Protein AF-A0A938RAR7-F1 (afdb_monomer_lite)

Secondary structure (DSSP, 8-state):
---SEEEEEEEEEEEETTEEEEEEEEEEEEE-TT----

Foldseek 3Di:
DAFPDWDAQDWDWDDDDPDIGTDDGGDTDGHHPPDDDD

pLDDT: mean 95.55, std 5.72, range [66.75, 98.5]

Structure (mmCIF, N/CA/C/O backbone):
data_AF-A0A938RAR7-F1
#
_entry.id   AF-A0A938RAR7-F1
#
loop_
_atom_site.group_PDB
_atom_site.id
_atom_site.type_symbol
_atom_site.label_atom_id
_atom_site.label_alt_id
_atom_site.label_comp_id
_atom_site.label_asym_id
_atom_site.label_entity_id
_atom_site.label_seq_id
_atom_site.pdbx_PDB_ins_code
_atom_site.Cartn_x
_atom_site.Cartn_y
_atom_site.Cartn_z
_atom_site.occupancy
_atom_site.B_iso_or_equiv
_atom_site.auth_seq_id
_atom_site.auth_comp_id
_atom_site.auth_asym_id
_atom_site.auth_atom_id
_atom_site.pdbx_PDB_model_num
ATOM 1 N N . MET A 1 1 ? -14.996 -1.008 15.477 1.00 66.75 1 MET A N 1
ATOM 2 C CA . MET A 1 1 ? -14.513 0.257 14.886 1.00 66.75 1 MET A CA 1
ATOM 3 C C . MET A 1 1 ? -14.033 -0.055 13.478 1.00 66.75 1 MET A C 1
ATOM 5 O O . MET A 1 1 ? -13.806 -1.228 13.206 1.00 66.75 1 MET A O 1
ATOM 9 N N . ALA A 1 2 ? -14.021 0.927 12.579 1.00 83.25 2 ALA A N 1
ATOM 10 C CA . ALA A 1 2 ? -13.515 0.749 11.220 1.00 83.25 2 ALA A CA 1
ATOM 11 C C . ALA A 1 2 ? -12.113 1.361 11.143 1.00 83.25 2 ALA A C 1
ATOM 13 O O . ALA A 1 2 ? -11.933 2.473 11.642 1.00 83.25 2 ALA A O 1
ATOM 14 N N . ALA A 1 3 ? -11.170 0.647 10.523 1.00 93.75 3 ALA A N 1
ATOM 15 C CA . ALA A 1 3 ? -9.812 1.131 10.303 1.00 93.75 3 ALA A CA 1
ATOM 16 C C . ALA A 1 3 ? -9.826 2.493 9.586 1.00 93.75 3 ALA A C 1
ATOM 18 O O . ALA A 1 3 ? 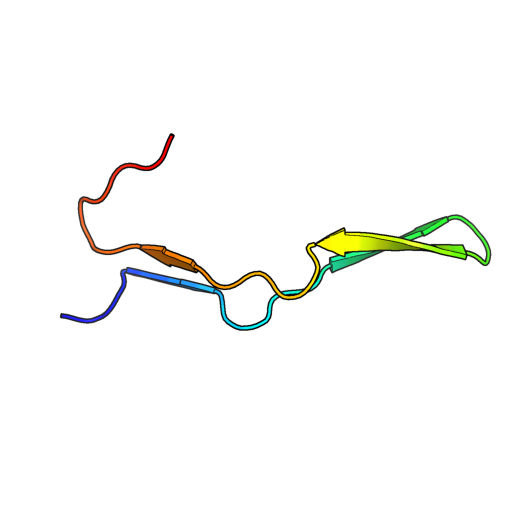-10.609 2.711 8.657 1.00 93.75 3 ALA A O 1
ATOM 19 N N . ILE A 1 4 ? -8.948 3.408 10.008 1.00 96.19 4 ILE A N 1
ATOM 20 C CA . ILE A 1 4 ? -8.798 4.727 9.375 1.00 96.19 4 ILE A CA 1
ATOM 21 C C . ILE A 1 4 ? -7.984 4.637 8.077 1.00 96.19 4 ILE A C 1
ATOM 23 O O . ILE A 1 4 ? -8.163 5.455 7.174 1.00 96.19 4 ILE A O 1
ATOM 27 N N . VAL A 1 5 ? -7.130 3.615 7.952 1.00 96.62 5 VAL A N 1
ATOM 28 C CA . VAL A 1 5 ? -6.466 3.243 6.698 1.00 96.62 5 VAL A CA 1
ATOM 29 C C . VAL A 1 5 ? -6.666 1.758 6.443 1.00 96.62 5 VAL A C 1
ATOM 31 O O . VAL A 1 5 ? -6.363 0.935 7.301 1.00 96.62 5 VAL A O 1
ATOM 34 N N . GLU A 1 6 ? -7.113 1.426 5.234 1.00 97.44 6 GLU A N 1
ATOM 35 C CA . GLU A 1 6 ? -7.247 0.053 4.756 1.00 97.44 6 GLU A CA 1
ATOM 36 C C . GLU A 1 6 ? -6.535 -0.082 3.402 1.00 97.44 6 GLU A C 1
ATOM 38 O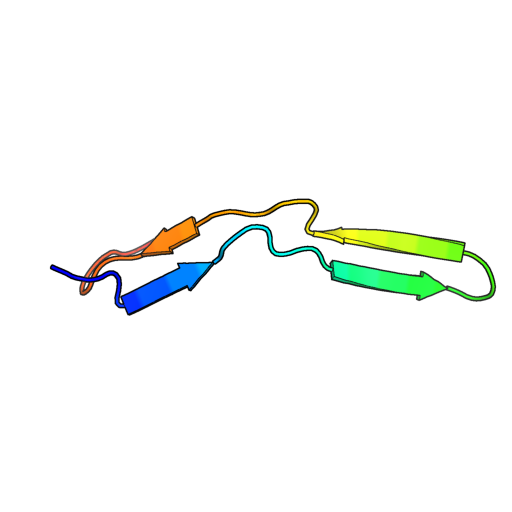 O . GLU A 1 6 ? -6.835 0.623 2.434 1.00 97.44 6 GLU A O 1
ATOM 43 N N . ILE A 1 7 ? -5.549 -0.971 3.342 1.00 97.12 7 ILE A N 1
ATOM 44 C CA . ILE A 1 7 ? -4.806 -1.347 2.141 1.00 97.12 7 ILE A CA 1
ATOM 45 C C . ILE A 1 7 ? -5.130 -2.815 1.885 1.00 97.12 7 ILE A C 1
ATOM 47 O O . ILE A 1 7 ? -4.773 -3.665 2.695 1.00 97.12 7 ILE A O 1
ATOM 51 N N . ILE A 1 8 ? -5.777 -3.109 0.756 1.00 97.69 8 ILE A N 1
ATOM 52 C CA . ILE A 1 8 ? -6.160 -4.473 0.370 1.00 97.69 8 ILE A CA 1
ATOM 53 C C . ILE A 1 8 ? -5.521 -4.813 -0.971 1.00 97.69 8 ILE A C 1
ATOM 55 O O . ILE A 1 8 ? -5.786 -4.150 -1.977 1.00 97.69 8 ILE A O 1
ATOM 59 N N . ASN A 1 9 ? -4.705 -5.865 -0.985 1.00 98.25 9 ASN A N 1
ATOM 60 C CA . ASN A 1 9 ? -4.058 -6.437 -2.167 1.00 98.25 9 ASN A CA 1
ATOM 61 C C . ASN A 1 9 ? -3.354 -5.394 -3.054 1.00 98.25 9 ASN A C 1
ATOM 63 O O . ASN A 1 9 ? -3.362 -5.471 -4.290 1.00 98.25 9 ASN A O 1
ATOM 67 N N . VAL A 1 10 ? -2.750 -4.374 -2.438 1.00 98.31 10 VAL A N 1
ATOM 68 C CA . VAL A 1 10 ? -2.137 -3.280 -3.187 1.00 98.31 10 VAL A CA 1
ATOM 69 C C . VAL A 1 10 ? -0.813 -3.742 -3.771 1.00 98.31 10 VAL A C 1
ATOM 71 O O . VAL A 1 10 ? 0.121 -4.136 -3.073 1.00 98.31 10 VAL A O 1
ATOM 74 N N . SER A 1 11 ? -0.725 -3.633 -5.092 1.00 98.50 11 SER A N 1
ATOM 75 C CA . SER A 1 11 ? 0.485 -3.895 -5.856 1.00 98.50 11 SER A CA 1
ATOM 76 C C . SER A 1 11 ? 0.880 -2.656 -6.647 1.00 98.50 11 SER A C 1
ATOM 78 O O . SER A 1 11 ? 0.041 -1.933 -7.187 1.00 98.50 11 SER A O 1
ATOM 80 N N . LYS A 1 12 ? 2.183 -2.407 -6.745 1.00 98.31 12 LYS A N 1
ATOM 81 C CA . LYS A 1 12 ? 2.737 -1.290 -7.506 1.00 98.31 12 LYS A CA 1
ATOM 82 C C . LYS A 1 12 ? 3.953 -1.760 -8.269 1.00 98.31 12 LYS A C 1
ATOM 84 O O . LYS A 1 12 ? 4.872 -2.338 -7.700 1.00 98.31 12 LYS A O 1
ATOM 89 N N . SER A 1 13 ? 3.987 -1.430 -9.549 1.00 98.44 13 SER A N 1
ATOM 90 C CA . SER A 1 13 ? 5.141 -1.641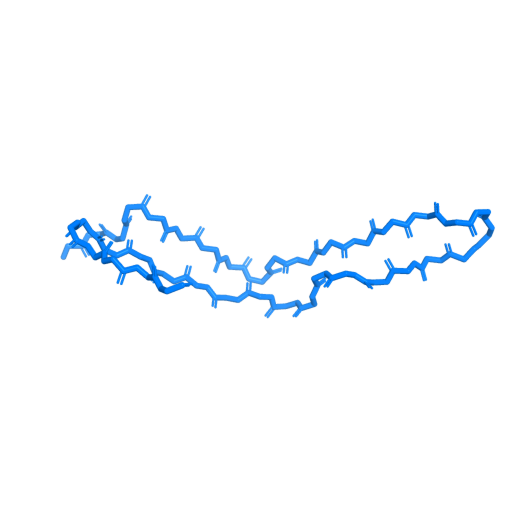 -10.411 1.00 98.44 13 SER A CA 1
ATOM 91 C C . SER A 1 13 ? 5.477 -0.368 -11.171 1.00 98.44 13 SER A C 1
ATOM 93 O O . SER A 1 13 ? 4.583 0.404 -11.530 1.00 98.44 13 SER A O 1
ATOM 95 N N . TYR A 1 14 ? 6.755 -0.193 -11.480 1.00 98.31 14 TYR A N 1
ATOM 96 C CA . TYR A 1 14 ? 7.226 0.820 -12.416 1.00 98.31 14 TYR A CA 1
ATOM 97 C C . TYR A 1 14 ? 7.740 0.166 -13.687 1.00 98.31 14 TYR A C 1
ATOM 99 O O . TYR A 1 14 ? 8.225 -0.963 -13.682 1.00 98.31 14 TYR A O 1
ATOM 107 N N . ARG A 1 15 ? 7.656 0.894 -14.796 1.00 97.94 15 ARG A N 1
ATOM 108 C CA . ARG A 1 15 ? 8.193 0.450 -16.077 1.00 97.94 15 ARG A CA 1
ATOM 109 C C . ARG A 1 15 ? 9.565 1.079 -16.302 1.00 97.94 15 ARG A C 1
ATOM 111 O O . ARG A 1 15 ? 9.698 2.298 -16.267 1.00 97.94 15 ARG A O 1
ATOM 118 N N . ARG A 1 16 ? 10.570 0.250 -16.584 1.00 97.00 16 ARG A N 1
ATOM 119 C CA . ARG A 1 16 ? 11.909 0.670 -17.011 1.00 97.00 16 ARG A CA 1
ATOM 120 C C . ARG A 1 16 ? 12.169 0.122 -18.412 1.00 97.00 16 ARG A C 1
ATOM 122 O O . ARG A 1 16 ? 12.536 -1.041 -18.582 1.00 97.00 16 ARG A O 1
ATOM 129 N N . GLY A 1 17 ? 11.928 0.960 -19.420 1.00 96.31 17 GLY A N 1
ATOM 130 C CA . GLY A 1 17 ? 11.932 0.540 -20.823 1.00 96.31 17 GLY A CA 1
ATOM 131 C C . GLY A 1 17 ? 10.864 -0.527 -21.080 1.00 96.31 17 GLY A C 1
ATOM 132 O O . GLY A 1 17 ? 9.682 -0.313 -20.813 1.00 96.31 17 GLY A O 1
ATOM 133 N N . SER A 1 18 ? 11.278 -1.697 -21.566 1.00 95.69 18 SER A N 1
ATOM 134 C CA . SER A 1 18 ? 10.385 -2.843 -21.787 1.00 95.69 18 SER A CA 1
ATOM 135 C C . SER A 1 18 ? 10.144 -3.703 -20.542 1.00 95.69 18 SER A C 1
ATOM 137 O O . SER A 1 18 ? 9.278 -4.574 -20.573 1.00 95.69 18 SER A O 1
ATOM 139 N N . ARG A 1 19 ? 10.872 -3.479 -19.439 1.00 97.31 19 ARG A N 1
ATOM 140 C CA . ARG A 1 19 ? 10.748 -4.287 -18.218 1.00 97.31 19 ARG A CA 1
ATOM 141 C C . ARG A 1 19 ? 9.779 -3.653 -17.224 1.00 97.31 19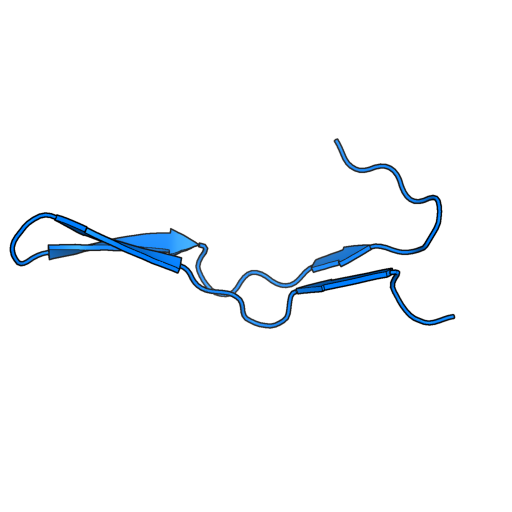 ARG A C 1
ATOM 143 O O . ARG A 1 19 ? 9.842 -2.452 -16.966 1.00 97.31 19 ARG A O 1
ATOM 150 N N . MET A 1 20 ? 8.920 -4.478 -16.634 1.00 97.38 20 MET A N 1
ATOM 151 C CA . MET A 1 20 ? 8.140 -4.137 -15.443 1.00 97.38 20 MET A CA 1
ATOM 152 C C . MET A 1 20 ? 8.962 -4.498 -14.206 1.00 97.38 20 MET A C 1
ATOM 154 O O . MET A 1 20 ? 9.464 -5.614 -14.106 1.00 97.38 20 MET A O 1
ATOM 158 N N . ILE A 1 21 ? 9.115 -3.553 -13.286 1.00 98.25 21 ILE A N 1
ATOM 159 C CA . ILE A 1 21 ? 9.805 -3.737 -12.012 1.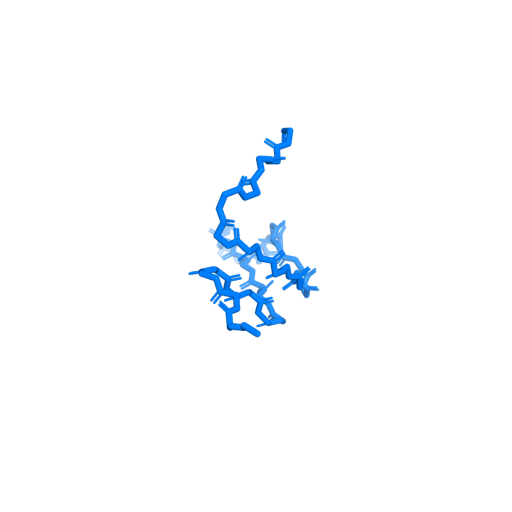00 98.25 21 ILE A CA 1
ATOM 160 C C . ILE A 1 21 ? 8.747 -3.676 -10.907 1.00 98.25 21 ILE A C 1
ATOM 162 O O . ILE A 1 21 ? 8.173 -2.601 -10.697 1.00 98.25 21 ILE A O 1
ATOM 166 N N . PRO A 1 22 ? 8.442 -4.799 -10.234 1.00 98.00 22 PRO A N 1
ATOM 167 C CA . PRO A 1 22 ? 7.547 -4.790 -9.085 1.00 98.00 22 PRO A CA 1
ATOM 168 C C . PRO A 1 22 ? 8.214 -4.060 -7.912 1.00 98.00 22 PRO A C 1
ATOM 170 O O . PRO A 1 22 ? 9.419 -4.180 -7.707 1.00 98.00 22 PRO A O 1
ATOM 173 N N . VAL A 1 23 ? 7.429 -3.286 -7.166 1.00 98.31 23 VAL A N 1
ATOM 174 C CA . VAL A 1 23 ? 7.867 -2.543 -5.971 1.00 98.31 23 VAL A CA 1
ATOM 175 C C . VAL A 1 23 ? 7.023 -2.924 -4.765 1.00 98.31 23 VAL A C 1
ATOM 177 O O . VAL A 1 23 ? 7.577 -3.264 -3.729 1.00 98.31 23 VAL A O 1
ATOM 180 N N . LEU A 1 24 ? 5.699 -2.916 -4.910 1.00 98.50 24 LEU A N 1
ATOM 181 C CA . LEU A 1 24 ? 4.780 -3.486 -3.927 1.00 98.50 24 LEU A CA 1
ATOM 182 C C . LEU A 1 24 ? 4.118 -4.707 -4.554 1.00 98.50 24 LEU A C 1
ATOM 184 O O . LEU A 1 24 ? 3.700 -4.642 -5.715 1.00 98.50 24 LEU A O 1
ATOM 188 N N . VAL A 1 25 ? 4.030 -5.797 -3.800 1.00 98.06 25 VAL A N 1
ATOM 189 C CA . VAL A 1 25 ? 3.403 -7.046 -4.235 1.00 98.06 25 VAL A CA 1
ATOM 190 C C . VAL A 1 25 ? 2.451 -7.486 -3.138 1.00 98.06 25 VAL A C 1
ATOM 192 O O . VAL A 1 25 ? 2.904 -7.828 -2.052 1.00 98.06 25 VAL A O 1
ATOM 195 N N . ASP A 1 26 ? 1.158 -7.445 -3.449 1.00 98.31 26 ASP A N 1
ATOM 196 C CA . ASP A 1 26 ? 0.073 -7.960 -2.608 1.00 98.31 26 ASP A CA 1
ATOM 197 C C . ASP A 1 26 ? 0.119 -7.491 -1.141 1.00 98.31 26 ASP A C 1
ATOM 199 O O . ASP A 1 26 ? 0.027 -8.270 -0.191 1.00 98.31 26 ASP A O 1
ATOM 203 N N . ILE A 1 27 ? 0.320 -6.185 -0.946 1.00 98.06 27 ILE A N 1
ATOM 204 C CA . ILE A 1 27 ? 0.398 -5.602 0.392 1.00 98.06 27 ILE A CA 1
ATOM 205 C C . ILE A 1 27 ? -1.007 -5.441 0.965 1.00 98.06 27 ILE A C 1
ATOM 207 O O . ILE A 1 27 ? -1.887 -4.864 0.323 1.00 98.06 27 ILE A O 1
ATOM 211 N N . ASN A 1 28 ? -1.171 -5.917 2.198 1.00 97.88 28 ASN A N 1
ATOM 212 C CA . ASN A 1 28 ? -2.381 -5.806 2.996 1.00 97.88 28 ASN A CA 1
ATOM 213 C C . ASN A 1 28 ? -2.031 -5.153 4.342 1.00 97.88 28 ASN A C 1
ATOM 215 O O . ASN A 1 28 ? -1.103 -5.609 5.011 1.00 97.88 28 ASN A O 1
ATOM 219 N N . LEU A 1 29 ? -2.722 -4.076 4.719 1.00 96.94 29 LEU A N 1
ATOM 220 C CA . LEU A 1 29 ? -2.467 -3.336 5.959 1.00 96.94 29 LEU A CA 1
ATOM 221 C C . LEU A 1 29 ? -3.734 -2.626 6.432 1.00 96.94 29 LEU A C 1
ATOM 223 O O . LEU A 1 29 ? -4.341 -1.884 5.665 1.00 96.94 29 LEU A O 1
ATOM 227 N N . ASN A 1 30 ? -4.044 -2.777 7.715 1.00 97.06 30 ASN A N 1
ATOM 228 C CA . ASN A 1 30 ? -5.087 -2.019 8.395 1.00 97.06 30 ASN A CA 1
ATOM 229 C C . ASN A 1 30 ? -4.434 -1.181 9.489 1.00 97.06 30 ASN A C 1
ATOM 231 O O . ASN A 1 30 ? -3.557 -1.685 10.188 1.00 97.06 30 ASN A O 1
ATOM 235 N N . ILE A 1 31 ? -4.849 0.076 9.609 1.00 96.75 31 ILE A N 1
ATOM 236 C CA . ILE A 1 31 ? -4.399 0.990 10.660 1.00 96.75 31 ILE A CA 1
ATOM 237 C C . ILE A 1 31 ? -5.638 1.544 11.344 1.00 96.75 31 ILE A C 1
ATOM 239 O O . ILE A 1 31 ? -6.511 2.113 10.681 1.00 96.75 31 ILE A O 1
ATOM 243 N N . GLU A 1 32 ? -5.715 1.384 12.658 1.00 97.12 32 GLU A N 1
ATOM 244 C CA . GLU A 1 32 ? -6.806 1.913 13.474 1.00 97.12 32 GLU A CA 1
ATOM 245 C C . GLU A 1 32 ? -6.541 3.369 13.898 1.00 97.12 32 GLU A C 1
ATOM 247 O O . GLU A 1 32 ? -5.417 3.877 13.859 1.00 97.12 32 GLU A O 1
ATOM 252 N N . GLU A 1 33 ? -7.590 4.082 14.312 1.00 96.12 33 GLU A N 1
ATOM 253 C CA . GLU A 1 33 ? -7.439 5.444 14.831 1.00 96.12 33 GLU A CA 1
ATOM 254 C C . GLU A 1 33 ? -6.550 5.461 16.091 1.00 96.12 33 GLU A C 1
ATOM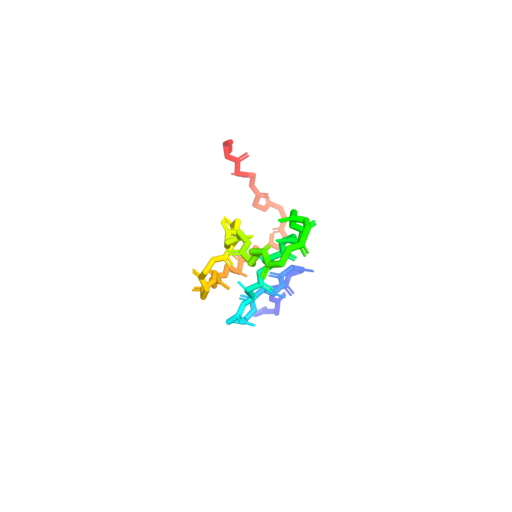 256 O O . GLU A 1 33 ? -6.798 4.743 17.059 1.00 96.12 33 GLU A O 1
ATOM 261 N N . GLY A 1 34 ? -5.510 6.302 16.083 1.00 94.94 34 GLY A N 1
ATOM 262 C CA . GLY A 1 34 ? -4.556 6.435 17.191 1.00 94.94 34 GLY A CA 1
ATOM 263 C C . GLY A 1 34 ? -3.417 5.407 17.200 1.00 94.94 34 GLY A C 1
ATOM 264 O O . GLY A 1 34 ? -2.566 5.465 18.088 1.00 94.94 34 GLY A O 1
ATOM 265 N N . GLU A 1 35 ? -3.367 4.495 16.227 1.00 94.81 35 GLU A N 1
ATOM 266 C CA . GLU A 1 35 ? -2.258 3.556 16.050 1.00 94.81 35 GLU A CA 1
ATOM 267 C C . GLU A 1 35 ? -1.019 4.254 15.456 1.00 94.81 35 GLU A C 1
ATOM 269 O O . GLU A 1 35 ? -1.114 5.030 14.504 1.00 94.81 35 GLU A O 1
ATOM 274 N N . PHE A 1 36 ? 0.161 3.968 16.019 1.00 93.75 36 PHE A N 1
ATOM 275 C CA . PHE A 1 36 ? 1.453 4.457 15.527 1.00 93.75 36 PHE A CA 1
ATOM 276 C C . PHE A 1 36 ? 2.287 3.281 15.013 1.00 93.75 36 PHE A C 1
ATOM 278 O O . PHE A 1 36 ? 2.552 2.336 15.755 1.00 93.75 36 PHE A O 1
ATOM 285 N N . LEU A 1 37 ? 2.729 3.366 13.758 1.00 92.12 37 LEU A N 1
ATOM 286 C CA . LEU A 1 37 ? 3.594 2.378 13.108 1.00 92.12 37 LEU A CA 1
ATOM 287 C C . LEU A 1 37 ? 5.035 2.907 12.988 1.00 92.12 37 LEU A C 1
ATOM 289 O O . LEU A 1 37 ? 5.244 4.122 12.954 1.00 92.12 37 LEU A O 1
ATOM 293 N N . ALA A 1 38 ? 6.007 1.989 12.967 1.00 85.38 38 ALA A N 1
ATOM 294 C CA . ALA A 1 38 ? 7.450 2.268 12.963 1.00 85.38 38 ALA A CA 1
ATOM 295 C C . ALA A 1 38 ? 8.027 2.599 11.577 1.00 85.38 38 ALA A C 1
ATOM 297 O O . ALA A 1 38 ? 7.480 2.099 10.567 1.00 85.38 38 ALA A O 1
#

Radius of gyration: 14.09 Å; chains: 1; bounding box: 26×14×39 Å

Sequence (38 aa):
MAAIVEIINVSKSYRRGSRMIPVLVDINLNIEEGEFLA